Protein AF-A0A1H1MUX1-F1 (afdb_monomer)

Secondary structure (DSSP, 8-state):
--------PPP------HHHHHHHHHHHHHTT--HHHHHHHHHHHTTTTTTS-TTHHHHHHHHHHHHHHHHHHHHHHHHHHHHTTT-HHHHHHHHHHHHHHHHHHHHHHHHHHHHH-

Sequence (117 aa):
MNRKNNPKNKNITVRVNERQYWEFNEIAHSHDLSVSEWANHLLSKHKNSYGKTENKEELIEGIDLTIKKMEFICQVLEKLKSEYKTFYDKTVDLAITNMKLTEKLIELKKFKRKLQN

Solvent-accessible surface area (backbone atoms only — not comparable to full-atom values): 7019 Å² total; per-residue (Å²): 135,87,80,76,79,71,80,77,84,76,87,84,86,83,90,72,55,74,68,56,52,52,54,46,47,54,56,16,53,77,70,78,37,53,54,68,55,43,50,49,49,54,50,61,74,42,65,81,42,75,95,47,68,95,51,52,67,62,51,52,51,55,50,50,56,49,49,55,53,51,53,52,51,45,54,51,50,54,52,49,42,66,73,39,69,87,42,65,70,63,40,49,55,50,49,55,51,44,49,56,51,51,52,52,50,52,53,51,54,51,51,51,53,63,69,75,105

Mean predicted aligned error: 14.79 Å

Radius of gyration: 27.51 Å; Cα contacts (8 Å, |Δi|>4): 35; chains: 1; bounding box: 57×22×85 Å

pLDDT: mean 81.79, std 12.56, range [37.94, 96.25]

Foldseek 3Di:
DDPPPDPPDDDDDDDDDPVVVVVLCVVQVVVPHDSVVVVVVVCVVC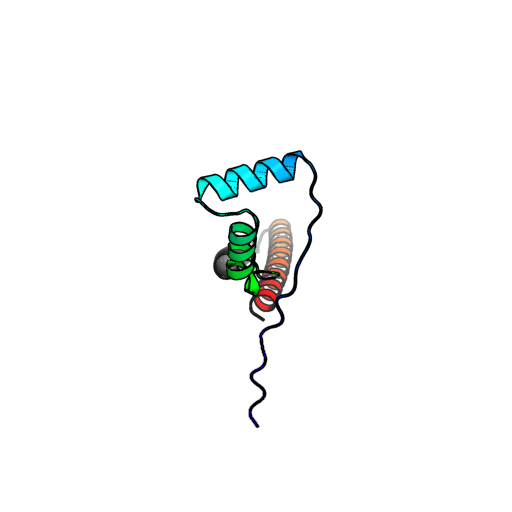VVVVVPDPCLVVVLVVLVVVLVVLVVVLVVLVVVLVVVVVPVVVNVVSVVVSVVSVVVSVVSVVVSVVSVD

Structure (mmCIF, N/CA/C/O backbone):
data_AF-A0A1H1MUX1-F1
#
_entry.id   AF-A0A1H1MUX1-F1
#
loop_
_atom_site.group_PDB
_atom_site.id
_atom_site.type_symbol
_atom_site.label_atom_id
_atom_site.label_alt_id
_atom_site.label_comp_id
_atom_site.label_asym_id
_atom_site.label_entity_id
_atom_site.label_seq_id
_atom_site.pdbx_PDB_ins_code
_atom_site.Cartn_x
_atom_site.Cartn_y
_atom_site.Cartn_z
_atom_site.occupancy
_atom_site.B_iso_or_equiv
_atom_site.auth_seq_id
_atom_site.auth_comp_id
_atom_site.auth_asym_id
_atom_site.auth_atom_id
_atom_site.pdbx_PDB_model_num
ATOM 1 N N . MET A 1 1 ? -0.332 -5.199 51.523 1.00 37.94 1 MET A N 1
ATOM 2 C CA . MET A 1 1 ? -1.680 -4.868 51.005 1.00 37.94 1 MET A CA 1
ATOM 3 C C . MET A 1 1 ? -1.619 -4.775 49.486 1.00 37.94 1 MET A C 1
ATOM 5 O O . MET A 1 1 ? -1.103 -3.794 48.966 1.00 37.94 1 MET A O 1
ATOM 9 N N . ASN A 1 2 ? -2.095 -5.799 48.773 1.00 43.28 2 ASN A N 1
ATOM 10 C CA . ASN A 1 2 ? -2.202 -5.761 47.313 1.00 43.28 2 ASN A CA 1
ATOM 11 C C . ASN A 1 2 ? -3.394 -4.880 46.926 1.00 43.28 2 ASN A C 1
ATOM 13 O O . ASN A 1 2 ? -4.544 -5.302 47.051 1.00 43.28 2 ASN A O 1
ATOM 17 N N . ARG A 1 3 ? -3.134 -3.653 46.459 1.00 45.62 3 ARG A N 1
ATOM 18 C CA . ARG A 1 3 ? -4.149 -2.856 45.761 1.00 45.62 3 ARG A CA 1
ATOM 19 C C . ARG A 1 3 ? -4.454 -3.568 44.443 1.00 45.62 3 ARG A C 1
ATOM 21 O O . ARG A 1 3 ? -3.695 -3.455 43.487 1.00 45.62 3 ARG A O 1
ATOM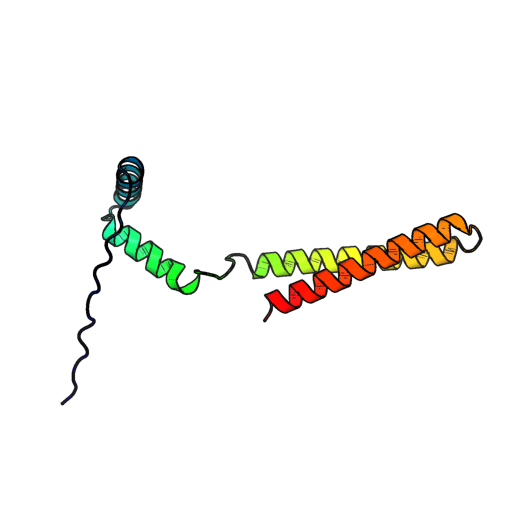 28 N N . LYS A 1 4 ? -5.548 -4.334 44.399 1.00 50.94 4 LYS A N 1
ATOM 29 C CA . LYS A 1 4 ? -6.148 -4.779 43.137 1.00 50.94 4 LYS A CA 1
ATOM 30 C C . LYS A 1 4 ? -6.521 -3.514 42.361 1.00 50.94 4 LYS A C 1
ATOM 32 O O . LYS A 1 4 ? -7.440 -2.802 42.755 1.00 50.94 4 LYS A O 1
ATOM 37 N N . ASN A 1 5 ? -5.765 -3.200 41.310 1.00 52.69 5 ASN A N 1
ATOM 38 C CA . ASN A 1 5 ? -6.118 -2.151 40.360 1.00 52.69 5 ASN A CA 1
ATOM 39 C C . ASN A 1 5 ? -7.442 -2.553 39.709 1.00 52.69 5 ASN A C 1
ATOM 41 O O . ASN A 1 5 ? -7.464 -3.395 38.816 1.00 52.69 5 ASN A O 1
ATOM 45 N N . ASN A 1 6 ? -8.545 -1.987 40.189 1.00 59.22 6 ASN A N 1
ATOM 46 C CA . ASN A 1 6 ? -9.824 -2.104 39.512 1.00 59.22 6 ASN A CA 1
ATOM 47 C C . ASN A 1 6 ? -9.657 -1.416 38.144 1.00 59.22 6 ASN A C 1
ATOM 49 O O . ASN A 1 6 ? -9.264 -0.241 38.130 1.00 59.22 6 ASN A O 1
ATOM 53 N N . PRO A 1 7 ? -9.855 -2.098 37.002 1.00 60.06 7 PRO A N 1
ATOM 54 C CA . PRO A 1 7 ? -9.744 -1.442 35.710 1.00 60.06 7 PRO A CA 1
ATOM 55 C C . PRO A 1 7 ? -10.780 -0.316 35.671 1.00 60.06 7 PRO A C 1
ATOM 57 O O . PRO A 1 7 ? -11.980 -0.545 35.801 1.00 60.06 7 PRO A O 1
ATOM 60 N N . LYS A 1 8 ? -10.313 0.933 35.568 1.00 68.31 8 LYS A N 1
ATOM 61 C CA . LYS A 1 8 ? -11.204 2.081 35.393 1.00 68.31 8 LYS A CA 1
ATOM 62 C C . LYS A 1 8 ? -11.844 1.938 34.015 1.00 68.31 8 LYS A C 1
ATOM 64 O O . LYS A 1 8 ? -11.176 2.218 33.020 1.00 68.31 8 LYS A O 1
ATOM 69 N N . ASN A 1 9 ? -13.103 1.507 33.958 1.00 74.31 9 ASN A N 1
ATOM 70 C CA . ASN A 1 9 ? -13.891 1.596 32.733 1.00 74.31 9 ASN A CA 1
ATOM 71 C C . ASN A 1 9 ? -13.907 3.064 32.295 1.00 74.31 9 ASN A C 1
ATOM 73 O O . ASN A 1 9 ? -14.358 3.942 33.032 1.00 74.31 9 ASN A O 1
ATOM 77 N N . LYS A 1 10 ? -13.325 3.334 31.125 1.00 77.62 10 LYS A N 1
ATOM 78 C CA . LYS A 1 10 ? -13.336 4.655 30.503 1.00 77.62 10 LYS A CA 1
ATOM 79 C C . LYS A 1 10 ? -14.484 4.678 29.509 1.00 77.62 10 LYS A C 1
ATOM 81 O O . LYS A 1 10 ? -14.492 3.886 28.573 1.00 77.62 10 LYS A O 1
ATOM 86 N N . ASN A 1 11 ? -15.419 5.597 29.705 1.00 84.69 11 ASN A N 1
ATOM 87 C CA . ASN A 1 11 ? -16.494 5.812 28.749 1.00 84.69 11 ASN A CA 1
ATOM 88 C C . ASN A 1 11 ? -15.965 6.662 27.591 1.00 84.69 11 ASN A C 1
ATOM 90 O O . ASN A 1 11 ? -15.342 7.701 27.813 1.00 84.69 11 ASN A O 1
ATOM 94 N N . ILE A 1 12 ? -16.216 6.209 26.366 1.00 83.69 12 ILE A N 1
ATOM 95 C CA . ILE A 1 12 ? -15.951 6.961 25.140 1.00 83.69 12 ILE A CA 1
ATOM 96 C C . ILE A 1 12 ? -17.308 7.331 24.555 1.00 83.69 12 ILE A C 1
ATOM 98 O O . ILE A 1 12 ? -18.167 6.471 24.380 1.00 83.69 12 ILE A O 1
ATOM 102 N N . THR A 1 13 ? -17.504 8.612 24.260 1.00 88.31 13 THR A N 1
ATOM 103 C CA . THR A 1 13 ? -18.720 9.111 23.616 1.00 88.31 13 THR A CA 1
ATOM 104 C C . THR A 1 13 ? -18.354 9.628 22.237 1.00 88.31 13 THR A C 1
ATOM 106 O O . THR A 1 13 ? -17.472 10.475 22.108 1.00 88.31 13 THR A O 1
ATOM 109 N N . VAL A 1 14 ? -19.038 9.130 21.210 1.00 85.88 14 VAL A N 1
ATOM 110 C CA . VAL A 1 14 ? -18.848 9.550 19.819 1.00 85.88 14 VAL A CA 1
ATOM 111 C C . VAL A 1 14 ? -20.127 10.225 19.346 1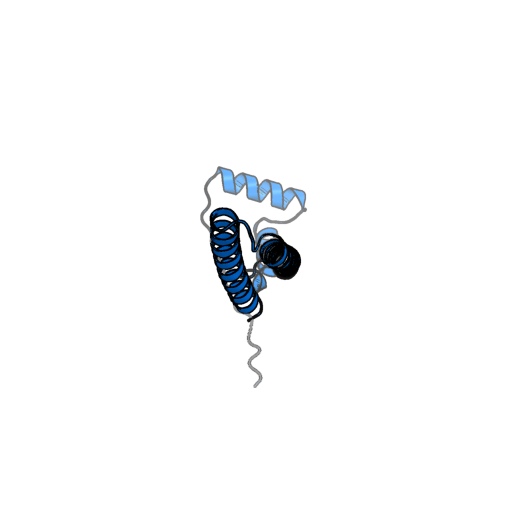.00 85.88 14 VAL A C 1
ATOM 113 O O . VAL A 1 14 ? -21.222 9.723 19.587 1.00 85.88 14 VAL A O 1
ATOM 116 N N . ARG A 1 15 ? -19.990 11.381 18.694 1.00 92.12 15 ARG A N 1
ATOM 117 C CA . ARG A 1 15 ? -21.110 12.064 18.041 1.00 92.12 15 ARG A CA 1
ATOM 118 C C . ARG A 1 15 ? -21.124 11.670 16.574 1.00 92.12 15 ARG A C 1
ATOM 120 O O . ARG A 1 15 ? -20.104 11.787 15.903 1.00 92.12 15 ARG A O 1
ATOM 127 N N . VAL A 1 16 ? -22.275 11.218 16.106 1.00 91.44 16 VAL A N 1
ATOM 128 C CA . VAL A 1 16 ? -22.503 10.754 14.737 1.00 91.44 16 VAL A CA 1
ATOM 129 C C . VAL A 1 16 ? -23.734 11.464 14.191 1.00 91.44 16 VAL A C 1
ATOM 131 O O . VAL A 1 16 ? -24.560 11.949 14.968 1.00 91.44 16 VAL A O 1
ATOM 134 N N . ASN A 1 17 ? -23.851 11.562 12.871 1.00 96.25 17 ASN A N 1
ATOM 135 C CA . ASN A 1 17 ? -25.089 12.051 12.270 1.00 96.25 17 ASN A CA 1
ATOM 136 C C . ASN A 1 17 ? -26.175 10.958 12.280 1.00 96.25 17 ASN A C 1
ATOM 138 O O . ASN A 1 17 ? -25.897 9.790 12.549 1.00 96.25 17 ASN A O 1
ATOM 142 N N . GLU A 1 18 ? -27.416 11.345 11.988 1.00 95.31 18 GLU A N 1
ATOM 143 C CA . GLU A 1 18 ? -28.569 10.438 12.031 1.00 95.31 18 GLU A CA 1
ATOM 144 C C . GLU A 1 18 ? -28.405 9.235 11.093 1.00 95.31 18 GLU A C 1
ATOM 146 O O . GLU A 1 18 ? -28.655 8.101 11.488 1.00 95.31 18 GLU A O 1
ATOM 151 N N . ARG A 1 19 ? -27.896 9.454 9.877 1.00 96.06 19 ARG A N 1
ATOM 152 C CA . ARG A 1 19 ? -27.645 8.373 8.918 1.00 96.06 19 ARG A CA 1
ATOM 153 C C . ARG A 1 19 ? -26.647 7.343 9.459 1.00 96.06 19 ARG A C 1
ATOM 155 O O . ARG A 1 19 ? -26.919 6.151 9.421 1.00 96.06 19 ARG A O 1
ATOM 162 N N . GLN A 1 20 ? -25.517 7.803 9.991 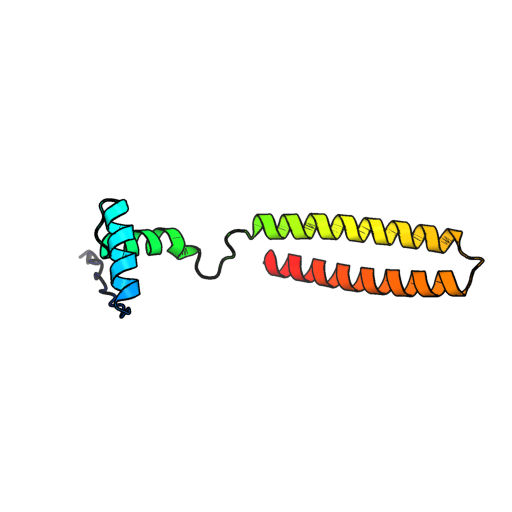1.00 92.81 20 GLN A N 1
ATOM 163 C CA . GLN A 1 20 ? -24.494 6.940 10.589 1.00 92.81 20 GLN A CA 1
ATOM 164 C C . GLN A 1 20 ? -25.033 6.183 11.803 1.00 92.81 20 GLN A C 1
ATOM 166 O O . GLN A 1 20 ? -24.701 5.019 12.001 1.00 92.81 20 GLN A O 1
ATOM 171 N N . TYR A 1 21 ? -25.875 6.833 12.611 1.00 92.94 21 TYR A N 1
ATOM 172 C CA . TYR A 1 21 ? -26.536 6.180 13.735 1.00 92.94 21 TYR A CA 1
ATOM 173 C C . TYR A 1 21 ? -27.382 4.988 13.271 1.00 92.94 21 TYR A C 1
ATOM 175 O O . TYR A 1 21 ? -27.271 3.907 13.851 1.00 92.94 21 TYR A O 1
ATOM 183 N N . TRP A 1 22 ? -28.183 5.154 12.216 1.00 94.88 22 TRP A N 1
ATOM 184 C CA . TRP A 1 22 ? -28.974 4.061 11.646 1.00 94.88 22 TRP A CA 1
ATOM 185 C C . TRP A 1 22 ? -28.095 2.940 11.085 1.00 94.88 22 TRP A C 1
ATOM 187 O O . TRP A 1 22 ? -28.282 1.788 11.470 1.00 94.88 22 TRP A O 1
ATOM 197 N N . GLU A 1 23 ? -27.083 3.276 10.279 1.00 94.94 23 GLU A N 1
ATOM 198 C CA . GLU A 1 23 ? -26.148 2.298 9.700 1.00 94.94 23 GLU A CA 1
ATOM 199 C C . GLU A 1 23 ? -25.456 1.455 10.791 1.00 94.94 23 GLU A C 1
ATOM 201 O O . GLU A 1 23 ? -25.364 0.233 10.684 1.00 94.94 23 GLU A O 1
ATOM 206 N N . PHE A 1 24 ? -25.012 2.077 11.889 1.00 93.50 24 PHE A N 1
ATOM 207 C CA . PHE A 1 24 ? -24.362 1.353 12.987 1.00 93.50 24 PHE A CA 1
ATOM 208 C C . PHE A 1 24 ? -25.318 0.427 13.736 1.00 93.50 24 PHE A C 1
ATOM 210 O O . PHE A 1 24 ? -24.915 -0.668 14.129 1.00 93.50 24 PHE A O 1
ATOM 217 N N . ASN A 1 25 ? -26.575 0.838 13.919 1.00 94.25 25 ASN A N 1
ATOM 218 C CA . ASN A 1 25 ? -27.587 -0.020 14.528 1.00 94.25 25 ASN A CA 1
ATOM 219 C C . ASN A 1 25 ? -27.915 -1.220 13.638 1.00 94.25 25 ASN A C 1
ATOM 221 O O . ASN A 1 25 ? -27.970 -2.336 14.143 1.00 94.25 25 ASN A O 1
ATOM 225 N N . GLU A 1 26 ? -28.094 -1.029 12.330 1.00 95.88 26 GLU A N 1
ATOM 226 C CA . GLU A 1 26 ? -28.360 -2.139 11.405 1.00 95.88 26 GLU A CA 1
ATOM 227 C C . GLU A 1 26 ? -27.223 -3.165 11.410 1.00 95.88 26 GLU A C 1
ATOM 229 O O . GLU A 1 26 ? -27.464 -4.368 11.540 1.00 95.88 26 GLU A O 1
ATOM 234 N N . ILE A 1 27 ? -25.974 -2.698 11.340 1.00 93.44 27 ILE A N 1
ATOM 235 C CA . ILE A 1 27 ? -24.807 -3.583 11.357 1.00 93.44 27 ILE A CA 1
ATOM 236 C C . ILE A 1 27 ? -24.719 -4.330 12.691 1.00 93.44 27 ILE A C 1
ATOM 238 O O . ILE A 1 27 ? -24.532 -5.547 12.684 1.00 93.44 27 ILE A O 1
ATOM 242 N N . ALA A 1 28 ? -24.873 -3.644 13.825 1.00 92.69 28 ALA A N 1
ATOM 243 C CA . ALA A 1 28 ? -24.798 -4.285 15.136 1.00 92.69 28 ALA A CA 1
ATOM 244 C C . ALA A 1 28 ? -25.907 -5.339 15.318 1.00 92.69 28 ALA A C 1
ATOM 246 O O . ALA A 1 28 ? -25.614 -6.475 15.695 1.00 92.69 28 ALA A O 1
ATOM 247 N N . HIS A 1 29 ? -27.148 -5.017 14.935 1.00 93.25 29 HIS A N 1
ATOM 248 C CA . HIS A 1 29 ? -28.274 -5.953 14.996 1.00 93.25 29 HIS A CA 1
ATOM 249 C C . HIS A 1 29 ? -28.110 -7.152 14.059 1.00 93.25 29 HIS A C 1
ATOM 251 O O . HIS A 1 29 ? -28.474 -8.261 14.437 1.00 93.25 29 HIS A O 1
ATOM 257 N N . SER A 1 30 ? -27.513 -6.976 12.873 1.00 95.00 30 SER A N 1
ATOM 258 C CA . SER A 1 30 ? -27.227 -8.107 11.972 1.00 95.00 30 SER A CA 1
ATOM 259 C C . SER A 1 30 ? -26.259 -9.140 12.570 1.00 95.00 30 SER A C 1
ATOM 261 O O . SER A 1 30 ? -26.194 -10.268 12.085 1.00 95.00 30 SER A O 1
ATOM 263 N N . HIS A 1 31 ? -25.541 -8.772 13.638 1.00 89.81 31 HIS A N 1
ATOM 264 C CA . HIS A 1 31 ? -24.637 -9.642 14.391 1.00 89.81 31 HIS A CA 1
ATOM 265 C C . HIS A 1 31 ? -25.162 -9.993 15.794 1.00 89.81 31 HIS A C 1
ATOM 267 O O . HIS A 1 31 ? -24.411 -10.580 16.568 1.00 89.81 31 HIS A O 1
ATOM 273 N N . ASP A 1 32 ? -26.412 -9.642 16.125 1.00 93.56 32 ASP A N 1
ATOM 274 C CA . ASP A 1 32 ? -27.025 -9.837 17.451 1.00 93.56 32 ASP A CA 1
ATOM 275 C C . ASP A 1 32 ? -26.225 -9.186 18.602 1.00 93.56 32 ASP A C 1
ATOM 277 O O . ASP A 1 32 ? -26.050 -9.746 19.683 1.00 93.56 32 ASP A O 1
ATOM 281 N N . LEU A 1 33 ? -25.680 -7.989 18.349 1.00 92.88 33 LEU A N 1
ATOM 282 C CA . LEU A 1 33 ? -24.881 -7.215 19.303 1.00 92.88 33 LEU A CA 1
ATOM 283 C C . LEU A 1 33 ? -25.465 -5.818 19.515 1.00 92.88 33 LEU A C 1
ATOM 285 O O . LEU A 1 33 ? -26.071 -5.231 18.616 1.00 92.88 33 LEU A O 1
ATOM 289 N N . SER A 1 34 ? -25.193 -5.219 20.677 1.00 93.56 34 SER A N 1
ATOM 290 C CA . SER A 1 34 ? -25.380 -3.776 20.842 1.00 93.56 34 SER A CA 1
ATOM 291 C C . SER A 1 34 ? -24.316 -2.987 20.069 1.00 93.56 34 SER A C 1
ATOM 293 O O . SER A 1 34 ? -23.187 -3.445 19.873 1.00 93.56 34 SER A O 1
ATOM 295 N N . VAL A 1 35 ? -24.633 -1.744 19.691 1.00 91.19 35 VAL A N 1
ATOM 296 C CA . VAL A 1 35 ? -23.678 -0.844 19.014 1.00 91.19 35 VAL A CA 1
ATOM 297 C C . VAL A 1 35 ? -22.383 -0.679 19.821 1.00 91.19 35 VAL A C 1
ATOM 299 O O . VAL A 1 35 ? -21.296 -0.657 19.248 1.00 91.19 35 VAL A O 1
ATOM 302 N N . SER A 1 36 ? -22.477 -0.614 21.152 1.00 90.88 36 SER A N 1
ATOM 303 C CA . SER A 1 36 ? -21.315 -0.501 22.042 1.00 90.88 36 SER A CA 1
ATOM 304 C C . SER A 1 36 ? -20.434 -1.752 22.022 1.00 90.88 36 SER A C 1
ATOM 306 O O . SER A 1 36 ? -19.208 -1.640 22.009 1.00 90.88 36 SER A O 1
ATOM 308 N N . GLU A 1 37 ? -21.035 -2.942 22.007 1.00 90.69 37 GLU A N 1
ATOM 309 C CA . GLU A 1 37 ? -20.306 -4.214 21.939 1.00 90.69 37 GLU A CA 1
ATOM 310 C C . GLU A 1 37 ? -19.660 -4.411 20.574 1.00 90.69 37 GLU A C 1
ATOM 312 O O . GLU A 1 37 ? -18.482 -4.762 20.500 1.00 90.69 37 GLU A O 1
ATOM 317 N N . TRP A 1 38 ? -20.395 -4.107 19.503 1.00 93.44 38 TRP A N 1
ATOM 318 C CA . TRP A 1 38 ? -19.880 -4.132 18.140 1.00 93.44 38 TRP A CA 1
ATOM 319 C C . TRP A 1 38 ? -18.697 -3.166 17.969 1.00 93.44 38 TRP A C 1
ATOM 321 O O . TRP A 1 38 ? -17.628 -3.562 17.495 1.00 93.44 38 TRP A O 1
ATOM 331 N N . ALA A 1 39 ? -18.831 -1.923 18.440 1.00 89.44 39 ALA A N 1
ATOM 332 C CA . ALA A 1 39 ? -17.756 -0.936 18.392 1.00 89.44 39 ALA A CA 1
ATOM 333 C C . ALA A 1 39 ? -16.532 -1.382 19.207 1.00 89.44 39 ALA A C 1
ATOM 335 O O . ALA A 1 39 ? -15.396 -1.266 18.744 1.00 89.44 39 ALA A O 1
ATOM 336 N N . ASN A 1 40 ? -16.742 -1.940 20.402 1.00 88.69 40 ASN A N 1
ATOM 337 C CA . ASN A 1 40 ? -15.653 -2.465 21.222 1.00 88.69 40 ASN A CA 1
ATOM 338 C C . ASN A 1 40 ? -14.960 -3.669 20.563 1.00 88.69 40 ASN A C 1
ATOM 340 O O . ASN A 1 40 ? -13.734 -3.776 20.616 1.00 88.69 40 ASN A O 1
ATOM 344 N N . HIS A 1 41 ? -15.714 -4.554 19.904 1.00 87.81 41 HIS A N 1
ATOM 345 C CA . HIS A 1 41 ? -15.155 -5.663 19.135 1.00 87.81 41 HIS A CA 1
ATOM 346 C C . HIS A 1 41 ? -14.245 -5.153 18.012 1.00 87.81 41 HIS A C 1
ATOM 348 O O . HIS A 1 41 ? -13.106 -5.608 17.888 1.00 87.81 41 HIS A O 1
ATOM 354 N N . LEU A 1 42 ? -14.706 -4.156 17.252 1.00 85.31 42 LEU A N 1
ATOM 355 C CA . LEU A 1 42 ? -13.939 -3.540 16.171 1.00 85.31 42 LEU A CA 1
ATOM 356 C C . LEU A 1 42 ? -12.654 -2.876 16.694 1.00 85.31 42 LEU A C 1
ATOM 358 O O . LEU A 1 42 ? -11.563 -3.138 16.185 1.00 85.31 42 LEU A O 1
ATOM 362 N N . LEU A 1 43 ? -12.761 -2.087 17.768 1.00 84.56 43 LEU A N 1
ATOM 363 C CA . LEU A 1 43 ? -11.610 -1.454 18.416 1.00 84.56 43 LEU A CA 1
ATOM 364 C C . LEU A 1 43 ? -10.617 -2.484 18.961 1.00 84.56 43 LEU A C 1
ATOM 366 O O . LEU A 1 43 ? -9.414 -2.300 18.817 1.00 84.56 43 LEU A O 1
ATOM 370 N N . SER A 1 44 ? -11.092 -3.579 19.558 1.00 84.00 44 SER A N 1
ATOM 371 C CA . SER A 1 44 ? -10.232 -4.644 20.084 1.00 84.00 44 SER A CA 1
ATOM 372 C C . SER A 1 44 ? -9.510 -5.400 18.967 1.00 84.00 44 SER A C 1
ATOM 374 O O . SER A 1 44 ? -8.301 -5.628 19.061 1.00 84.00 44 SER A O 1
ATOM 376 N N . LYS A 1 45 ? -10.231 -5.739 17.889 1.00 82.44 45 LYS A N 1
ATOM 377 C CA . LYS A 1 45 ? -9.692 -6.442 16.720 1.00 82.44 45 LYS A CA 1
ATOM 378 C C . LYS A 1 45 ? -8.592 -5.632 16.035 1.00 82.44 45 LYS A C 1
ATOM 380 O O . LYS A 1 45 ? -7.541 -6.180 15.720 1.00 82.44 45 LYS A O 1
ATOM 385 N N . HIS A 1 46 ? -8.800 -4.325 15.881 1.00 78.75 46 HIS A N 1
ATOM 386 C CA . HIS A 1 46 ? -7.881 -3.439 15.162 1.00 78.75 46 HIS A CA 1
ATOM 387 C C . HIS A 1 46 ? -7.005 -2.567 16.081 1.00 78.75 46 HIS A C 1
ATOM 389 O O . HIS A 1 46 ? -6.328 -1.655 15.603 1.00 78.75 46 HIS A O 1
ATOM 395 N N . LYS A 1 47 ? -6.933 -2.857 17.393 1.00 76.81 47 LYS A N 1
ATOM 396 C CA . LYS A 1 47 ? -6.150 -2.064 18.371 1.00 76.81 47 LYS A CA 1
ATOM 397 C C . LYS A 1 47 ? -4.668 -1.922 18.014 1.00 76.81 47 LYS A C 1
ATOM 399 O O . LYS A 1 47 ? -4.028 -0.951 18.400 1.00 76.81 47 LYS A O 1
ATOM 404 N N . ASN A 1 48 ? -4.133 -2.901 17.284 1.00 72.94 48 ASN A N 1
ATOM 405 C CA . ASN A 1 48 ? -2.744 -2.947 16.830 1.00 72.94 48 ASN A CA 1
ATOM 406 C C . ASN A 1 48 ? -2.590 -2.616 15.335 1.00 72.94 48 ASN A C 1
ATOM 408 O O . ASN A 1 48 ? -1.460 -2.602 14.844 1.00 72.94 48 ASN A O 1
ATOM 412 N N . SER A 1 49 ? -3.701 -2.396 14.628 1.00 65.94 49 SER A N 1
ATOM 413 C CA . SER A 1 49 ? -3.751 -2.141 13.183 1.00 65.94 49 SER A CA 1
ATOM 414 C C . SER A 1 49 ? -3.713 -0.648 12.860 1.00 65.94 49 SER A C 1
ATOM 416 O O . SER A 1 49 ? -3.395 -0.266 11.738 1.00 65.94 49 SER A O 1
ATOM 418 N N . TYR A 1 50 ? -3.990 0.222 13.837 1.00 55.31 50 TYR A N 1
ATOM 419 C CA . TYR A 1 50 ? -3.923 1.668 13.634 1.00 55.31 50 TYR A CA 1
ATOM 420 C C . TYR A 1 50 ? -2.491 2.089 13.254 1.00 55.31 50 TYR A C 1
ATOM 422 O O . TYR A 1 50 ? -1.559 1.955 14.046 1.00 55.31 50 TYR A O 1
ATOM 430 N N . GLY A 1 51 ? -2.310 2.559 12.015 1.00 54.72 51 GLY A N 1
ATOM 431 C CA . GLY A 1 51 ? -1.006 2.944 11.462 1.00 54.72 51 GLY A CA 1
ATOM 432 C C . GLY A 1 51 ? -0.162 1.798 10.886 1.00 54.72 51 GLY A C 1
ATOM 433 O O . GLY A 1 51 ? 0.963 2.048 10.458 1.00 54.72 51 GLY A O 1
ATOM 434 N N . LYS A 1 52 ? -0.679 0.562 10.836 1.00 58.56 52 LYS A N 1
ATOM 435 C CA . LYS A 1 52 ? -0.046 -0.560 10.126 1.00 58.56 52 LYS A CA 1
ATOM 436 C C . LYS A 1 52 ? -0.846 -0.867 8.866 1.00 58.56 52 LYS A C 1
ATOM 438 O O . LYS A 1 52 ? -2.049 -1.082 8.928 1.00 58.56 52 LYS A O 1
ATOM 443 N N . THR A 1 53 ? -0.186 -0.869 7.714 1.00 57.81 53 THR A N 1
ATOM 444 C CA . THR A 1 53 ? -0.787 -1.303 6.450 1.00 57.81 53 THR A CA 1
ATOM 445 C C . THR A 1 53 ? -1.099 -2.795 6.571 1.00 57.81 53 THR A C 1
ATOM 447 O O . THR A 1 53 ? -0.171 -3.587 6.710 1.00 57.81 53 THR A O 1
ATOM 450 N N . GLU A 1 54 ? -2.382 -3.178 6.553 1.00 57.69 54 GLU A N 1
ATOM 451 C CA . GLU A 1 54 ? -2.829 -4.577 6.730 1.00 57.69 54 GLU A CA 1
ATOM 452 C C . GLU A 1 54 ? -2.262 -5.537 5.662 1.00 57.69 54 GLU A C 1
ATOM 454 O O . GLU A 1 54 ? -2.251 -6.741 5.878 1.00 57.69 54 GLU A O 1
ATOM 459 N N . ASN A 1 55 ? -1.663 -5.008 4.588 1.00 69.12 55 ASN A N 1
ATOM 460 C CA . ASN A 1 55 ? -1.060 -5.772 3.491 1.00 69.12 55 ASN A CA 1
ATOM 461 C C . ASN A 1 55 ? 0.450 -5.508 3.351 1.00 69.12 55 ASN A C 1
ATOM 463 O O . ASN A 1 55 ? 0.984 -5.451 2.244 1.00 69.12 55 ASN A O 1
ATOM 467 N N . LYS A 1 56 ? 1.156 -5.259 4.460 1.00 71.75 56 LYS A N 1
ATOM 468 C CA . LYS A 1 56 ? 2.594 -4.950 4.434 1.00 71.75 56 LYS A CA 1
ATOM 469 C C . LYS A 1 56 ? 3.405 -6.068 3.768 1.00 71.75 56 LYS A C 1
ATOM 471 O O . LYS A 1 56 ? 4.279 -5.755 2.961 1.00 71.75 56 LYS A O 1
ATOM 476 N N . GLU A 1 57 ? 3.117 -7.337 4.065 1.00 73.56 57 GLU A N 1
ATOM 477 C CA . GLU A 1 57 ? 3.781 -8.469 3.408 1.00 73.56 57 GLU A CA 1
ATOM 478 C C . GLU A 1 57 ? 3.481 -8.528 1.902 1.00 73.56 57 GLU A C 1
ATOM 480 O O . GLU A 1 57 ? 4.420 -8.586 1.111 1.00 73.56 57 GLU A O 1
ATOM 485 N N . GLU A 1 58 ? 2.212 -8.425 1.491 1.00 77.94 58 GLU A N 1
ATOM 486 C CA . GLU A 1 58 ? 1.821 -8.439 0.068 1.00 77.94 58 GLU A CA 1
ATOM 487 C C . GLU A 1 58 ? 2.434 -7.261 -0.708 1.00 77.94 58 GLU A C 1
ATOM 489 O O . GLU A 1 58 ? 2.869 -7.402 -1.851 1.00 77.94 58 GLU A O 1
ATOM 494 N N . LEU A 1 59 ? 2.523 -6.085 -0.077 1.00 80.75 59 LEU A N 1
ATOM 495 C CA . LEU A 1 59 ? 3.165 -4.909 -0.656 1.00 80.75 59 LEU A CA 1
ATOM 496 C C . LEU A 1 59 ? 4.673 -5.128 -0.832 1.00 80.75 59 LEU A C 1
ATOM 498 O O . LEU A 1 59 ? 5.231 -4.758 -1.865 1.00 80.75 59 LEU A O 1
ATOM 502 N N . ILE A 1 60 ? 5.341 -5.735 0.155 1.00 84.62 60 ILE A N 1
ATOM 503 C CA . ILE A 1 60 ? 6.763 -6.094 0.065 1.00 84.62 60 ILE A CA 1
ATOM 504 C C . ILE A 1 60 ? 6.984 -7.112 -1.061 1.00 84.62 60 ILE A C 1
ATOM 506 O O . ILE A 1 60 ? 7.919 -6.945 -1.846 1.00 84.62 60 ILE A O 1
ATOM 510 N N . GLU A 1 61 ? 6.115 -8.115 -1.182 1.00 84.81 61 GLU A N 1
ATOM 511 C CA . GLU A 1 61 ? 6.181 -9.127 -2.238 1.00 84.81 61 GLU A CA 1
ATOM 512 C C . GLU A 1 61 ? 5.964 -8.520 -3.636 1.00 84.81 61 GLU A C 1
ATOM 514 O O . GLU A 1 61 ? 6.739 -8.777 -4.563 1.00 84.81 61 GLU A O 1
ATOM 519 N N . GLY A 1 62 ? 4.981 -7.627 -3.786 1.00 84.75 62 GLY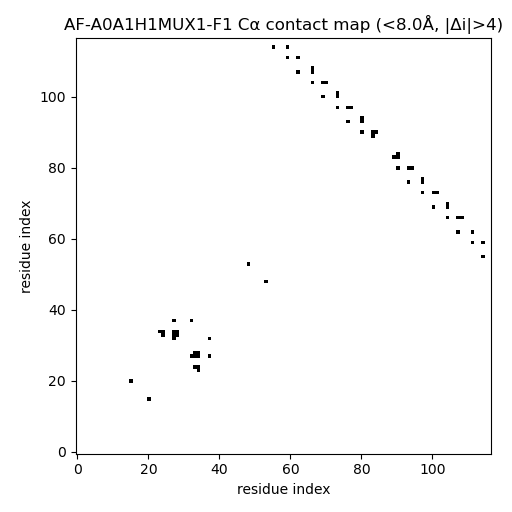 A N 1
ATOM 520 C CA . GLY A 1 62 ? 4.743 -6.880 -5.024 1.00 84.75 62 GLY A CA 1
ATOM 521 C C . GLY A 1 62 ? 5.916 -5.972 -5.416 1.00 84.75 62 GLY A C 1
ATOM 522 O O . GLY A 1 62 ? 6.292 -5.897 -6.594 1.00 84.75 62 GLY A O 1
ATOM 523 N N . ILE A 1 63 ? 6.554 -5.326 -4.434 1.00 88.19 63 ILE A N 1
ATOM 524 C CA . ILE A 1 63 ? 7.788 -4.559 -4.648 1.00 88.19 63 ILE A CA 1
ATOM 525 C C . ILE A 1 63 ? 8.916 -5.488 -5.114 1.00 88.19 63 ILE A C 1
ATOM 527 O O . ILE A 1 63 ? 9.611 -5.150 -6.070 1.00 88.19 63 ILE A O 1
ATOM 531 N N . ASP A 1 64 ? 9.075 -6.671 -4.519 1.00 89.12 64 ASP A N 1
ATOM 532 C CA . ASP A 1 64 ? 10.117 -7.630 -4.904 1.00 89.12 64 ASP A CA 1
ATOM 533 C C . ASP A 1 64 ? 9.958 -8.173 -6.323 1.00 89.12 64 ASP A C 1
ATOM 535 O O . ASP A 1 64 ? 10.936 -8.247 -7.076 1.00 89.12 64 ASP A O 1
ATOM 539 N N . LEU A 1 65 ? 8.731 -8.490 -6.733 1.00 90.94 65 LEU A N 1
ATOM 540 C CA . LEU A 1 65 ? 8.433 -8.862 -8.117 1.00 90.94 65 LEU A CA 1
ATOM 541 C C . LEU A 1 65 ? 8.769 -7.727 -9.092 1.00 90.94 65 LEU A C 1
ATOM 543 O O . LEU A 1 65 ? 9.300 -7.973 -10.178 1.00 90.94 65 LEU A O 1
ATOM 547 N N . THR A 1 66 ? 8.495 -6.483 -8.699 1.00 88.94 66 THR A N 1
ATOM 548 C CA . THR A 1 66 ? 8.801 -5.298 -9.510 1.00 88.94 66 THR A CA 1
ATOM 549 C C . THR A 1 66 ? 10.310 -5.078 -9.636 1.00 88.94 66 THR A C 1
ATOM 551 O O . THR A 1 66 ? 10.793 -4.868 -10.748 1.00 88.94 66 THR A O 1
ATOM 554 N N . ILE A 1 67 ? 11.072 -5.215 -8.541 1.00 91.75 67 ILE A N 1
ATOM 555 C CA . ILE A 1 67 ? 12.546 -5.149 -8.555 1.00 91.75 67 ILE A CA 1
ATOM 556 C C . ILE A 1 67 ? 13.111 -6.182 -9.530 1.00 91.75 67 ILE A C 1
ATOM 558 O O . ILE A 1 67 ? 13.876 -5.810 -10.416 1.00 91.75 67 ILE A O 1
ATOM 562 N N . LYS A 1 68 ? 12.689 -7.451 -9.425 1.00 91.56 68 LYS A N 1
ATOM 563 C CA . LYS A 1 68 ? 13.168 -8.529 -10.308 1.00 91.56 68 LYS A CA 1
ATOM 564 C C . LYS A 1 68 ? 12.915 -8.226 -11.786 1.00 91.56 68 LYS A C 1
ATOM 566 O O . LYS A 1 68 ? 13.797 -8.426 -12.618 1.00 91.56 68 LYS A O 1
ATOM 571 N N . LYS A 1 69 ? 11.723 -7.718 -12.124 1.00 90.94 69 LYS A N 1
ATOM 572 C CA . LYS A 1 69 ? 11.386 -7.329 -13.504 1.00 90.94 69 LYS A CA 1
ATOM 573 C C . LYS A 1 69 ? 12.259 -6.176 -14.000 1.00 90.94 69 LYS A C 1
ATOM 575 O O . LYS A 1 69 ? 12.746 -6.230 -15.125 1.00 90.94 69 LYS A O 1
ATOM 580 N N . MET A 1 70 ? 12.473 -5.150 -13.177 1.00 88.56 70 MET A N 1
ATOM 581 C CA . MET A 1 70 ? 13.309 -4.003 -13.549 1.00 88.56 70 MET A CA 1
ATOM 582 C C . MET A 1 70 ? 14.782 -4.397 -13.714 1.00 88.56 70 MET A C 1
ATOM 584 O O . MET A 1 70 ? 15.412 -3.964 -14.673 1.00 88.56 70 MET A O 1
ATOM 588 N N . GLU A 1 71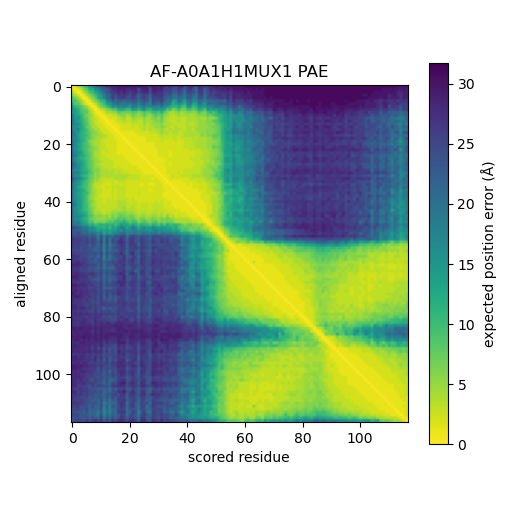 ? 15.314 -5.262 -12.845 1.00 90.75 71 GLU A N 1
ATOM 589 C CA . GLU A 1 71 ? 16.679 -5.798 -12.967 1.00 90.75 71 GLU A CA 1
ATOM 590 C C . GLU A 1 71 ? 16.864 -6.584 -14.267 1.00 90.75 71 GLU A C 1
ATOM 592 O O . GLU A 1 71 ? 17.850 -6.375 -14.973 1.00 90.75 71 GLU A O 1
ATOM 597 N N . PHE A 1 72 ? 15.889 -7.421 -14.629 1.00 92.50 72 PHE A N 1
ATOM 598 C CA . PHE A 1 72 ? 15.895 -8.126 -15.909 1.00 92.50 72 PHE A CA 1
ATOM 599 C C . PHE A 1 72 ? 15.897 -7.157 -17.102 1.00 92.50 72 PHE A C 1
ATOM 601 O O . PHE A 1 72 ? 16.691 -7.320 -18.028 1.00 92.50 72 PHE A O 1
ATOM 608 N N . ILE A 1 73 ? 15.055 -6.117 -17.079 1.00 88.06 73 ILE A N 1
ATOM 609 C CA . ILE A 1 73 ? 15.007 -5.112 -18.153 1.00 88.06 73 ILE A CA 1
ATOM 610 C C . ILE A 1 73 ? 16.353 -4.388 -18.281 1.00 88.06 73 ILE A C 1
ATOM 612 O O . ILE A 1 73 ? 16.850 -4.238 -19.396 1.00 88.06 73 ILE A O 1
ATOM 616 N N . CYS A 1 74 ? 16.974 -3.987 -17.168 1.00 86.94 74 CYS A N 1
ATOM 617 C CA . CYS A 1 74 ? 18.305 -3.375 -17.175 1.00 86.94 74 CYS A CA 1
ATOM 618 C C . CYS A 1 74 ? 19.356 -4.290 -17.822 1.00 86.94 74 CYS A C 1
ATOM 620 O O . CYS A 1 74 ? 20.095 -3.842 -18.696 1.00 86.94 74 CYS A O 1
ATOM 622 N N . GLN A 1 75 ? 19.376 -5.580 -17.472 1.00 88.50 75 GLN A N 1
ATOM 623 C CA . GLN A 1 75 ? 20.296 -6.555 -18.076 1.00 88.50 75 GLN A CA 1
ATOM 624 C C . GLN A 1 75 ? 20.087 -6.694 -19.591 1.00 88.50 75 GLN A C 1
ATOM 626 O O . GLN A 1 75 ? 21.051 -6.740 -20.358 1.00 88.50 75 GLN A O 1
ATOM 631 N N . VAL A 1 76 ? 18.830 -6.730 -20.043 1.00 88.38 76 VAL A N 1
ATOM 632 C CA . VAL A 1 76 ? 18.499 -6.788 -21.475 1.00 88.38 76 VAL A CA 1
ATOM 633 C C . VAL A 1 76 ? 18.960 -5.518 -22.193 1.00 88.38 76 VAL A C 1
ATOM 635 O O . VAL A 1 76 ? 19.565 -5.610 -23.260 1.00 88.38 76 VAL A O 1
ATOM 638 N N . LEU A 1 77 ? 18.729 -4.340 -21.609 1.00 85.00 77 LEU A N 1
ATOM 639 C CA . LEU A 1 77 ? 19.161 -3.064 -22.185 1.00 85.00 77 LEU A CA 1
ATOM 640 C C . LEU A 1 77 ? 20.687 -2.952 -22.270 1.00 85.00 77 LEU A C 1
ATOM 642 O O . LEU A 1 77 ? 21.201 -2.462 -23.275 1.00 85.00 77 LEU A O 1
ATOM 646 N N . GLU A 1 78 ? 21.423 -3.430 -21.266 1.00 83.56 78 GLU A N 1
ATOM 647 C CA . GLU A 1 78 ? 22.889 -3.478 -21.303 1.00 83.56 78 GLU A CA 1
ATOM 648 C C . GLU A 1 78 ? 23.406 -4.391 -22.416 1.00 83.56 78 GLU A C 1
ATOM 650 O O . GLU A 1 78 ? 24.312 -4.007 -23.164 1.00 83.56 78 GLU A O 1
ATOM 655 N N . LYS A 1 79 ? 22.788 -5.565 -22.582 1.00 84.19 79 LYS A N 1
ATOM 656 C CA . LYS A 1 79 ? 23.128 -6.490 -23.663 1.00 84.19 79 LYS A CA 1
ATOM 657 C C . LYS A 1 79 ? 22.848 -5.872 -25.035 1.00 84.19 79 LYS A C 1
ATOM 659 O O . LYS A 1 79 ? 23.743 -5.844 -25.877 1.00 84.19 79 LYS A O 1
ATOM 664 N N . LEU A 1 80 ? 21.669 -5.282 -25.235 1.00 82.56 80 LEU A N 1
ATOM 665 C CA . LEU A 1 80 ? 21.319 -4.596 -26.485 1.00 82.56 80 LEU A CA 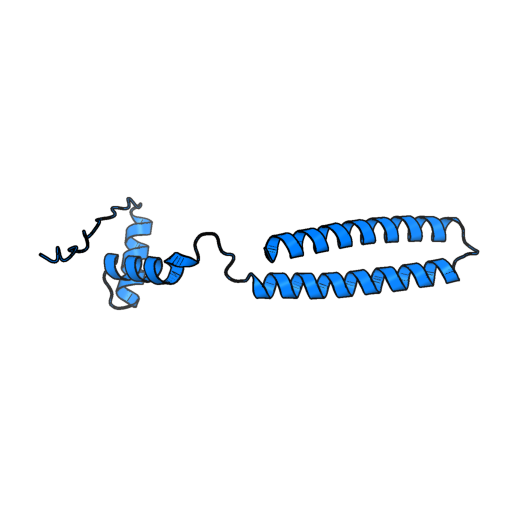1
ATOM 666 C C . LEU A 1 80 ? 22.276 -3.432 -26.772 1.00 82.56 80 LEU A C 1
ATOM 668 O O . LEU A 1 80 ? 22.742 -3.279 -27.898 1.00 82.56 80 LEU A O 1
ATOM 672 N N . LYS A 1 81 ? 22.652 -2.642 -25.759 1.00 78.81 81 LYS A N 1
ATOM 673 C CA . LYS A 1 81 ? 23.649 -1.571 -25.913 1.00 78.81 81 LYS A CA 1
ATOM 674 C C . LYS A 1 81 ? 24.994 -2.109 -26.417 1.00 78.81 81 LYS A C 1
ATOM 676 O O . LYS A 1 81 ? 25.663 -1.435 -27.197 1.00 78.81 81 LYS A O 1
ATOM 681 N N . SER A 1 82 ? 25.394 -3.307 -25.985 1.00 75.44 82 SER A N 1
ATOM 682 C CA . SER A 1 82 ? 26.629 -3.946 -26.453 1.00 75.44 82 SER A CA 1
ATOM 683 C C . SER A 1 82 ? 26.550 -4.411 -27.914 1.00 75.44 82 SER A C 1
ATOM 685 O O . SER A 1 82 ? 27.546 -4.309 -28.629 1.00 75.44 82 SER A O 1
ATOM 687 N N . GLU A 1 83 ? 25.367 -4.838 -28.365 1.00 78.25 83 GLU A N 1
ATOM 688 C CA . GLU A 1 83 ? 25.095 -5.309 -29.731 1.00 78.25 83 GLU A CA 1
ATOM 689 C C . GLU A 1 83 ? 24.941 -4.144 -30.729 1.00 78.25 83 GLU A C 1
ATOM 691 O O . GLU A 1 83 ? 25.415 -4.228 -31.859 1.00 78.25 83 GLU A O 1
ATOM 696 N N . TYR A 1 84 ? 24.362 -3.014 -30.305 1.00 75.12 84 TYR A N 1
ATOM 697 C CA . TYR A 1 84 ? 24.147 -1.825 -31.145 1.00 75.12 84 TYR A CA 1
ATOM 698 C C . TYR A 1 84 ? 25.313 -0.823 -31.154 1.00 75.12 84 TYR A C 1
ATOM 700 O O . TYR A 1 84 ? 25.119 0.320 -31.566 1.00 75.12 84 TYR A O 1
ATOM 708 N N . LYS A 1 85 ? 26.529 -1.220 -30.747 1.00 66.25 85 LYS A N 1
ATOM 709 C CA . LYS A 1 85 ? 27.719 -0.339 -30.653 1.00 66.25 85 LYS A CA 1
ATOM 710 C C . LYS A 1 85 ? 28.018 0.498 -31.909 1.00 66.25 85 LYS A C 1
ATOM 712 O O . LYS A 1 85 ? 28.697 1.513 -31.805 1.00 66.25 85 LYS A O 1
ATOM 717 N N . THR A 1 86 ? 27.541 0.079 -33.078 1.00 66.94 86 THR A N 1
ATOM 718 C CA . THR A 1 86 ? 27.717 0.757 -34.371 1.00 66.94 86 THR A CA 1
ATOM 719 C C . THR A 1 86 ? 26.698 1.869 -34.658 1.00 66.94 86 THR A C 1
ATOM 721 O O . THR A 1 86 ? 26.925 2.657 -35.571 1.00 66.94 86 THR A O 1
ATOM 724 N N . PHE A 1 87 ? 25.609 1.987 -33.890 1.00 70.06 87 PHE A N 1
ATOM 725 C CA . PHE A 1 87 ? 24.557 2.995 -34.086 1.00 70.06 87 PHE A CA 1
ATOM 726 C C . PHE A 1 87 ? 24.525 4.002 -32.929 1.00 70.06 87 PHE A C 1
ATOM 728 O O . PHE A 1 87 ? 23.792 3.809 -31.958 1.00 70.06 87 PHE A O 1
ATOM 735 N N . TYR A 1 88 ? 25.289 5.093 -33.067 1.00 67.94 88 TYR A N 1
ATOM 736 C CA . TYR A 1 88 ? 25.531 6.099 -32.021 1.00 67.94 88 TYR A CA 1
ATOM 737 C C . TYR A 1 88 ? 24.249 6.599 -31.328 1.00 67.94 88 TYR A C 1
ATOM 739 O O . TYR A 1 88 ? 24.122 6.444 -30.111 1.00 67.94 88 TYR A O 1
ATOM 747 N N . ASP A 1 89 ? 23.265 7.090 -32.087 1.00 69.25 89 ASP A N 1
ATOM 748 C CA . ASP A 1 89 ? 22.030 7.667 -31.528 1.00 69.25 89 ASP A CA 1
ATOM 749 C C . ASP A 1 89 ? 21.217 6.645 -30.718 1.00 69.25 89 ASP A C 1
ATOM 751 O O . ASP A 1 89 ? 20.806 6.908 -29.588 1.00 69.25 89 ASP A O 1
ATOM 755 N N . LYS A 1 90 ? 21.086 5.413 -31.231 1.00 72.88 90 LYS A N 1
ATOM 756 C CA . LYS A 1 90 ? 20.369 4.330 -30.537 1.00 72.88 90 LYS A CA 1
ATOM 757 C C . LYS A 1 90 ? 21.069 3.930 -29.238 1.00 72.88 90 LYS A C 1
ATOM 759 O O . LYS A 1 90 ? 20.405 3.654 -28.241 1.00 72.88 90 LYS A O 1
ATOM 764 N N . THR A 1 91 ? 22.403 3.910 -29.216 1.00 74.31 91 THR A N 1
ATOM 765 C CA . THR A 1 91 ? 23.166 3.623 -27.990 1.00 74.31 91 THR A CA 1
ATOM 766 C C . THR A 1 91 ? 23.048 4.711 -26.924 1.00 74.31 91 THR A C 1
ATOM 768 O O . THR A 1 91 ? 23.094 4.378 -25.736 1.00 74.31 91 THR A O 1
ATOM 771 N N . VAL A 1 92 ? 22.885 5.980 -27.313 1.00 80.12 92 VAL A N 1
ATOM 772 C CA . VAL A 1 92 ? 22.683 7.098 -26.376 1.00 80.12 92 VAL A CA 1
ATOM 773 C C . VAL A 1 92 ? 21.298 7.014 -25.734 1.00 80.12 92 VAL A C 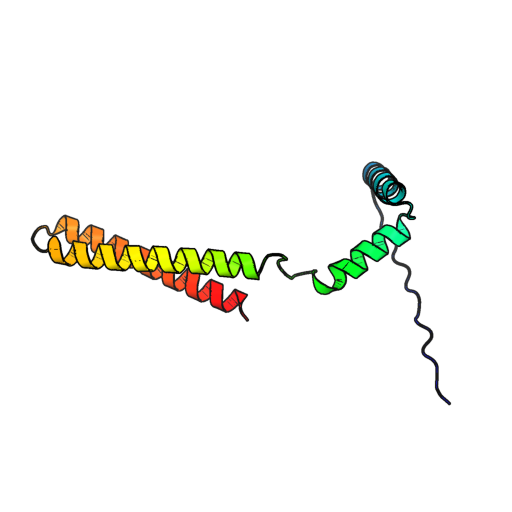1
ATOM 775 O O . VAL A 1 92 ? 21.200 7.020 -24.505 1.00 80.12 92 VAL A O 1
ATOM 778 N N . ASP A 1 93 ? 20.244 6.820 -26.529 1.00 81.75 93 ASP A N 1
ATOM 779 C CA . ASP A 1 93 ? 18.871 6.689 -26.020 1.00 81.75 93 ASP A CA 1
ATOM 780 C C . ASP A 1 93 ? 18.705 5.475 -25.092 1.00 81.75 93 ASP A C 1
ATOM 782 O O . ASP A 1 93 ? 18.081 5.562 -24.025 1.00 81.75 93 ASP A O 1
ATOM 786 N N . LEU A 1 94 ? 19.330 4.344 -25.446 1.00 82.56 94 LEU A N 1
ATOM 787 C CA . LEU A 1 94 ? 19.376 3.147 -24.601 1.00 82.56 94 LEU A CA 1
ATOM 788 C C . LEU A 1 94 ? 20.099 3.414 -23.275 1.00 82.56 94 LEU A C 1
ATOM 790 O O . LEU A 1 94 ? 19.651 2.954 -22.224 1.00 82.56 94 LEU A O 1
ATOM 794 N N . ALA A 1 95 ? 21.197 4.176 -23.296 1.00 83.81 95 ALA A N 1
ATOM 795 C CA . ALA A 1 95 ? 21.940 4.523 -22.088 1.00 83.81 95 ALA A CA 1
ATOM 796 C C . ALA A 1 95 ? 21.131 5.433 -21.151 1.00 83.81 95 ALA A C 1
ATOM 798 O O . ALA A 1 95 ? 21.080 5.167 -19.950 1.00 83.81 95 ALA A O 1
ATOM 799 N N . ILE A 1 96 ? 20.459 6.457 -21.691 1.00 86.44 96 ILE A N 1
ATOM 800 C CA . ILE A 1 96 ? 19.590 7.360 -20.918 1.00 86.44 96 ILE A CA 1
ATOM 801 C C . ILE A 1 96 ? 18.434 6.575 -20.289 1.00 86.44 96 ILE A C 1
ATOM 803 O O . ILE A 1 96 ? 18.116 6.751 -19.112 1.00 86.44 96 ILE A O 1
ATOM 807 N N . THR A 1 97 ? 17.823 5.675 -21.059 1.00 85.00 97 THR A N 1
ATOM 808 C CA . THR A 1 97 ? 16.724 4.829 -20.580 1.00 85.00 97 THR A CA 1
ATOM 809 C C . THR A 1 97 ? 17.185 3.894 -19.461 1.00 85.00 97 THR A C 1
ATOM 811 O O . THR A 1 97 ? 16.529 3.819 -18.421 1.00 85.00 97 THR A O 1
ATOM 814 N N . ASN A 1 98 ? 18.343 3.243 -19.621 1.00 85.94 98 ASN A N 1
ATOM 815 C CA . ASN A 1 98 ? 18.903 2.366 -18.593 1.00 85.94 98 ASN A CA 1
ATOM 816 C C . ASN A 1 98 ? 19.263 3.133 -17.306 1.00 85.94 98 ASN A C 1
ATOM 818 O O . ASN A 1 98 ? 19.017 2.647 -16.202 1.00 85.94 98 ASN A O 1
ATOM 822 N N . MET A 1 99 ? 19.780 4.361 -17.431 1.00 88.56 99 MET A N 1
ATOM 823 C CA . MET A 1 99 ? 20.085 5.224 -16.286 1.00 88.56 99 MET A CA 1
ATOM 824 C C . MET A 1 99 ? 18.819 5.578 -15.490 1.00 88.56 99 MET A C 1
ATOM 826 O O . MET A 1 99 ? 18.778 5.345 -14.283 1.00 88.56 99 MET A O 1
ATOM 830 N N . LYS A 1 100 ? 17.752 6.037 -16.160 1.00 89.50 100 LYS A N 1
ATOM 831 C CA . LYS A 1 100 ? 16.461 6.347 -15.512 1.00 89.50 100 LYS A CA 1
ATOM 832 C C . LYS A 1 100 ? 15.851 5.126 -14.816 1.00 89.50 100 LYS A C 1
ATOM 834 O O . LYS A 1 100 ? 15.341 5.234 -13.702 1.00 89.50 100 LYS A O 1
ATOM 839 N N . LEU A 1 101 ? 15.909 3.955 -15.455 1.00 87.81 101 LEU A N 1
ATOM 840 C CA . LEU A 1 101 ? 15.452 2.692 -14.863 1.00 87.81 101 LEU A CA 1
ATOM 841 C C . LEU A 1 101 ? 16.254 2.327 -13.610 1.00 87.81 101 LEU A C 1
ATOM 843 O O . LEU A 1 101 ? 15.666 1.945 -12.598 1.00 87.81 101 LEU A O 1
ATOM 847 N N . THR A 1 102 ? 17.574 2.507 -13.651 1.00 88.75 102 THR A N 1
ATOM 848 C CA . THR A 1 102 ? 18.466 2.248 -12.513 1.00 88.75 102 THR A CA 1
ATOM 849 C C . TH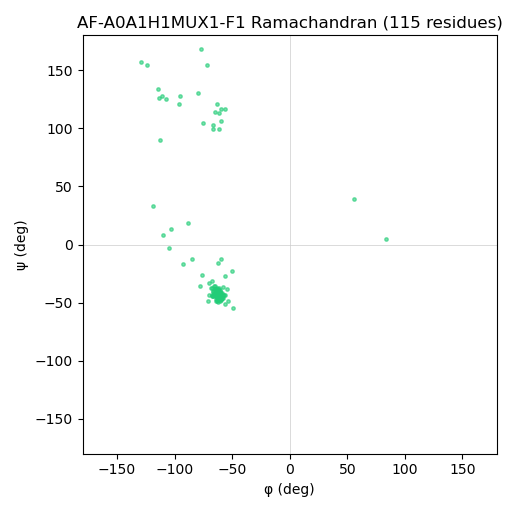R A 1 102 ? 18.166 3.181 -11.337 1.00 88.75 102 THR A C 1
ATOM 851 O O . THR A 1 102 ? 18.085 2.729 -10.195 1.00 88.75 102 THR A O 1
ATOM 854 N N . GLU A 1 103 ? 17.932 4.471 -11.590 1.00 90.75 103 GLU A N 1
ATOM 855 C CA . GLU A 1 103 ? 17.526 5.429 -10.552 1.00 90.75 103 GLU A CA 1
ATOM 856 C C . GLU A 1 103 ? 16.209 5.012 -9.885 1.00 90.75 103 GLU A C 1
ATOM 858 O O . GLU A 1 103 ? 16.121 4.947 -8.655 1.00 90.75 103 GLU A O 1
ATOM 863 N N . LYS A 1 104 ? 15.206 4.637 -10.689 1.00 88.69 104 LYS A N 1
ATOM 864 C CA . LYS A 1 104 ? 13.911 4.158 -10.185 1.00 88.69 104 LYS A CA 1
ATOM 865 C C . LYS A 1 104 ? 14.044 2.859 -9.391 1.00 88.69 104 LYS A C 1
ATOM 867 O O . LYS A 1 104 ? 13.406 2.717 -8.349 1.00 88.69 104 LYS A O 1
ATOM 872 N N . LEU A 1 105 ? 14.922 1.948 -9.812 1.00 90.44 105 LEU A N 1
ATOM 873 C CA . LEU A 1 105 ? 15.248 0.731 -9.066 1.00 90.44 105 LEU A CA 1
ATOM 874 C C . LEU A 1 105 ? 15.829 1.056 -7.679 1.00 90.44 105 LEU A C 1
ATOM 876 O O . LEU A 1 105 ? 15.449 0.443 -6.679 1.00 90.44 105 LEU A O 1
ATOM 880 N N . ILE A 1 106 ? 16.745 2.026 -7.601 1.00 91.00 106 ILE A N 1
ATOM 881 C CA . ILE A 1 106 ? 17.359 2.463 -6.340 1.00 91.00 106 ILE A CA 1
ATOM 882 C C . ILE A 1 106 ? 16.309 3.077 -5.409 1.00 91.00 106 ILE A C 1
ATOM 884 O O . ILE A 1 106 ? 16.301 2.772 -4.213 1.00 91.00 106 ILE A O 1
ATOM 888 N N . GLU A 1 107 ? 15.416 3.921 -5.930 1.00 90.50 107 GLU A N 1
ATOM 889 C CA . GLU A 1 107 ? 14.297 4.485 -5.166 1.00 90.50 107 GLU A CA 1
ATOM 890 C C . GLU A 1 107 ? 13.386 3.387 -4.606 1.00 90.50 107 GLU A C 1
ATOM 892 O O . GLU A 1 107 ? 13.081 3.396 -3.411 1.00 90.50 107 GLU A O 1
ATOM 897 N N . LEU A 1 108 ? 13.029 2.395 -5.428 1.00 88.12 108 LEU A N 1
ATOM 898 C CA . LEU A 1 108 ? 12.185 1.276 -5.012 1.00 88.12 108 LEU A CA 1
ATOM 899 C C . LEU A 1 108 ? 12.857 0.437 -3.911 1.00 88.12 108 LEU A C 1
ATOM 901 O O . LEU A 1 108 ? 12.231 0.110 -2.903 1.00 88.12 108 LEU A O 1
ATOM 905 N N . LYS A 1 109 ? 14.163 0.160 -4.044 1.00 90.19 109 LYS A N 1
ATOM 906 C CA . LYS A 1 109 ? 14.966 -0.532 -3.018 1.00 90.19 109 LYS A CA 1
ATOM 907 C C . LYS A 1 109 ? 15.018 0.253 -1.703 1.00 90.19 109 LYS A C 1
ATOM 909 O O . LYS A 1 109 ? 14.915 -0.338 -0.628 1.00 90.19 109 LYS A O 1
ATOM 914 N N . LYS A 1 110 ? 15.154 1.584 -1.761 1.00 90.31 110 LYS A N 1
ATOM 915 C CA . LYS A 1 110 ? 15.102 2.458 -0.574 1.00 90.31 110 LYS A CA 1
ATOM 916 C C . LYS A 1 110 ? 13.720 2.432 0.079 1.00 90.31 110 LYS A C 1
ATOM 918 O O . LYS A 1 110 ? 13.636 2.354 1.303 1.00 90.31 110 LYS A O 1
ATOM 923 N N . PHE A 1 111 ? 12.654 2.478 -0.717 1.00 85.31 111 PHE A N 1
ATOM 924 C CA . PHE A 1 111 ? 11.280 2.405 -0.227 1.00 85.31 111 PHE A CA 1
ATOM 925 C C . PHE A 1 111 ? 10.993 1.061 0.455 1.00 85.31 111 PHE A C 1
ATOM 927 O O . PHE A 1 111 ? 10.501 1.050 1.581 1.00 85.31 111 PHE A O 1
ATOM 934 N N . LYS A 1 112 ? 11.422 -0.058 -0.146 1.00 87.38 112 LYS A N 1
ATOM 935 C CA . LYS A 1 112 ? 11.342 -1.392 0.469 1.00 87.38 112 LYS A CA 1
ATOM 936 C C . LYS A 1 112 ? 11.997 -1.427 1.853 1.00 87.38 112 LYS A C 1
ATOM 938 O O . LYS A 1 112 ? 11.385 -1.889 2.808 1.00 87.38 112 LYS A O 1
ATOM 943 N N . ARG A 1 113 ? 13.219 -0.896 1.985 1.00 87.06 113 ARG A N 1
ATOM 944 C CA . ARG A 1 113 ? 13.938 -0.853 3.275 1.00 87.06 113 ARG A CA 1
ATOM 945 C C . ARG A 1 113 ? 13.189 -0.046 4.336 1.00 87.06 113 ARG A C 1
ATOM 947 O O . ARG A 1 113 ? 13.156 -0.455 5.487 1.00 87.06 113 ARG A O 1
ATOM 954 N N . LYS A 1 114 ? 12.576 1.079 3.951 1.00 83.56 114 LYS A N 1
ATOM 955 C CA . LYS A 1 114 ? 11.741 1.881 4.861 1.00 83.56 114 LYS A CA 1
ATOM 956 C C . LYS A 1 114 ? 10.488 1.141 5.305 1.00 83.56 114 LYS A C 1
ATOM 958 O O . LYS A 1 114 ? 10.067 1.332 6.433 1.00 83.56 114 LYS A O 1
ATOM 963 N N . LEU A 1 115 ? 9.898 0.335 4.424 1.00 79.38 115 LEU A N 1
ATOM 964 C CA . LEU A 1 115 ? 8.782 -0.522 4.796 1.00 79.38 115 LEU A CA 1
ATOM 965 C C . LEU A 1 115 ? 9.237 -1.633 5.738 1.00 79.38 115 LEU A C 1
ATOM 967 O O . LEU A 1 115 ? 8.491 -1.973 6.633 1.00 79.38 115 LEU A O 1
ATOM 971 N N . GLN A 1 116 ? 10.424 -2.212 5.573 1.00 74.69 116 GLN A N 1
ATOM 972 C CA . GLN A 1 116 ? 10.877 -3.332 6.410 1.00 74.69 116 GLN A CA 1
ATOM 973 C C . GLN A 1 116 ? 11.333 -2.930 7.823 1.00 74.69 116 GLN A C 1
ATOM 975 O O . GLN A 1 116 ? 11.235 -3.761 8.725 1.00 74.69 116 GLN A O 1
ATOM 980 N N . ASN A 1 117 ? 11.789 -1.688 8.007 1.00 64.62 117 ASN A N 1
ATOM 981 C CA . ASN A 1 117 ? 12.115 -1.101 9.314 1.00 64.62 117 ASN A CA 1
ATOM 982 C C . ASN A 1 117 ? 10.864 -0.616 10.067 1.00 64.62 117 ASN A C 1
ATOM 984 O O . ASN A 1 117 ? 10.992 -0.400 11.290 1.00 64.62 117 ASN A O 1
#